Protein AF-A0A2V9KNG7-F1 (afdb_monomer_lite)

Structure (mmCIF, N/CA/C/O backbone):
data_AF-A0A2V9KNG7-F1
#
_entry.id   AF-A0A2V9KNG7-F1
#
loop_
_atom_site.group_PDB
_atom_site.id
_atom_site.type_symbol
_atom_site.label_atom_id
_atom_site.label_alt_id
_atom_site.label_comp_id
_atom_site.label_asym_id
_atom_site.label_entity_id
_atom_site.label_seq_id
_atom_site.pdbx_PDB_ins_code
_atom_site.Cartn_x
_atom_site.Cartn_y
_atom_site.Cartn_z
_atom_site.occupancy
_atom_site.B_iso_or_equiv
_atom_site.auth_seq_id
_atom_site.auth_comp_id
_atom_site.auth_asym_id
_atom_site.auth_atom_id
_atom_site.pdbx_PDB_model_num
ATOM 1 N N . MET A 1 1 ? 4.049 10.045 1.409 1.00 82.00 1 MET A N 1
ATOM 2 C CA . MET A 1 1 ? 3.072 9.144 0.768 1.00 82.00 1 MET A CA 1
ATOM 3 C C . MET A 1 1 ? 1.673 9.579 1.150 1.00 82.00 1 MET A C 1
ATOM 5 O O . MET A 1 1 ? 1.473 9.989 2.288 1.00 82.00 1 MET A O 1
ATOM 9 N N . VAL A 1 2 ? 0.734 9.523 0.210 1.00 90.06 2 VAL A N 1
ATOM 10 C CA . VAL A 1 2 ? -0.657 9.948 0.390 1.00 90.06 2 VAL A CA 1
ATOM 11 C C . VAL A 1 2 ? -1.580 8.781 0.063 1.00 90.06 2 VAL A C 1
ATOM 13 O O . VAL A 1 2 ? -1.427 8.140 -0.978 1.00 90.06 2 VAL A O 1
ATOM 16 N N . PHE A 1 3 ? -2.555 8.547 0.941 1.00 92.12 3 PHE A N 1
ATOM 17 C CA . PHE A 1 3 ? -3.592 7.534 0.780 1.00 92.12 3 PHE A CA 1
ATOM 18 C C . PHE A 1 3 ? -4.963 8.197 0.763 1.00 92.12 3 PHE A C 1
ATOM 20 O O . PHE A 1 3 ? -5.266 9.048 1.599 1.00 92.12 3 PHE A O 1
ATOM 27 N N . ARG A 1 4 ? -5.804 7.782 -0.179 1.00 93.94 4 ARG A N 1
ATOM 28 C CA . ARG A 1 4 ? -7.195 8.219 -0.314 1.00 93.94 4 ARG A CA 1
ATOM 29 C C . ARG A 1 4 ? -8.084 6.988 -0.319 1.00 93.94 4 ARG A C 1
ATOM 31 O O . ARG A 1 4 ? -8.543 6.559 -1.374 1.00 93.94 4 ARG A O 1
ATOM 38 N N . LEU A 1 5 ? -8.259 6.402 0.861 1.00 92.44 5 LEU A N 1
ATOM 39 C CA . LEU A 1 5 ? -9.024 5.173 1.051 1.00 92.44 5 LEU A CA 1
ATOM 40 C C . LEU A 1 5 ? -10.465 5.498 1.441 1.00 92.44 5 LEU A C 1
ATOM 42 O O . LEU A 1 5 ? -10.725 6.428 2.205 1.00 92.44 5 LEU A O 1
ATOM 46 N N . LYS A 1 6 ? -11.398 4.713 0.918 1.00 92.50 6 LYS A N 1
ATOM 47 C CA . LYS A 1 6 ? -12.819 4.740 1.250 1.00 92.50 6 LYS A CA 1
ATOM 48 C C . LYS A 1 6 ? -13.248 3.330 1.615 1.00 92.50 6 LYS A C 1
ATOM 50 O O . LYS A 1 6 ? -12.888 2.386 0.919 1.00 92.50 6 LYS A O 1
ATOM 55 N N . GLN A 1 7 ? -14.033 3.214 2.677 1.00 89.56 7 GLN A N 1
ATOM 56 C CA . GLN A 1 7 ? -14.612 1.952 3.112 1.00 89.56 7 GLN A CA 1
ATOM 57 C C . GLN A 1 7 ? -16.135 2.018 2.991 1.00 89.56 7 GLN A C 1
ATOM 59 O O . GLN A 1 7 ? -16.748 2.985 3.448 1.00 89.56 7 GLN A O 1
ATOM 64 N N . ALA A 1 8 ? -16.731 0.995 2.386 1.00 91.19 8 ALA A N 1
ATOM 65 C CA . ALA A 1 8 ? -18.173 0.799 2.303 1.00 91.19 8 ALA A CA 1
ATOM 66 C C . ALA A 1 8 ? -18.495 -0.640 2.730 1.00 91.19 8 ALA A C 1
ATOM 68 O O . ALA A 1 8 ? -18.286 -1.585 1.974 1.00 91.19 8 ALA A O 1
ATOM 69 N N . GLY A 1 9 ? -18.959 -0.812 3.971 1.00 87.44 9 GLY A N 1
ATOM 70 C CA . GLY A 1 9 ? -19.063 -2.142 4.579 1.00 87.44 9 GLY A CA 1
ATOM 71 C C . GLY A 1 9 ? -17.684 -2.801 4.681 1.00 87.44 9 GLY A C 1
ATOM 72 O O . GLY A 1 9 ? -16.766 -2.220 5.264 1.00 87.44 9 GLY A O 1
ATOM 73 N N . ASP A 1 10 ? -17.540 -3.976 4.072 1.00 84.69 10 ASP A N 1
ATOM 74 C CA . ASP A 1 10 ? -16.284 -4.739 4.043 1.00 84.69 10 ASP A CA 1
ATOM 75 C C . ASP A 1 10 ? -15.387 -4.382 2.845 1.00 84.69 10 ASP A C 1
ATOM 77 O O . ASP A 1 10 ? -14.241 -4.828 2.764 1.00 84.69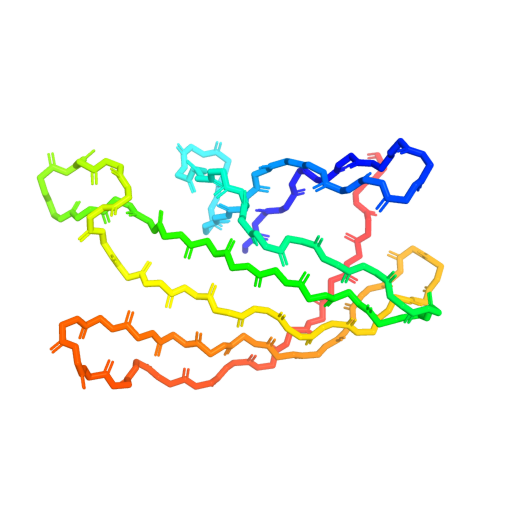 10 ASP A O 1
ATOM 81 N N . GLU A 1 11 ? -15.884 -3.577 1.903 1.00 90.12 11 GLU A N 1
ATOM 82 C CA . GLU A 1 11 ? -15.131 -3.190 0.716 1.00 90.12 11 GLU A CA 1
ATOM 83 C C . GLU A 1 11 ? -14.270 -1.954 0.993 1.00 90.12 11 GLU A C 1
ATOM 85 O O . GLU A 1 11 ? -14.758 -0.932 1.485 1.00 90.12 11 GLU A O 1
ATOM 90 N N . ILE A 1 12 ? -12.987 -2.027 0.625 1.00 94.19 12 ILE A N 1
ATOM 91 C CA . ILE A 1 12 ? -12.059 -0.896 0.667 1.00 94.19 12 ILE A CA 1
ATOM 92 C C . ILE A 1 12 ? -11.602 -0.576 -0.750 1.00 94.19 12 ILE A C 1
ATOM 94 O O . ILE A 1 12 ? -11.033 -1.409 -1.451 1.00 94.19 12 ILE A O 1
ATOM 98 N N . THR A 1 13 ? -11.820 0.668 -1.155 1.00 96.19 13 THR A N 1
ATOM 99 C CA . THR A 1 13 ? -11.406 1.207 -2.453 1.00 96.19 13 THR A CA 1
ATOM 100 C C . THR A 1 13 ? -10.598 2.478 -2.250 1.00 96.19 13 THR A C 1
ATOM 102 O O . THR A 1 13 ? -10.580 3.058 -1.164 1.00 96.19 13 THR A O 1
ATOM 105 N N . GLY A 1 14 ? -9.904 2.938 -3.287 1.00 95.38 14 GLY A N 1
ATOM 106 C CA . GLY A 1 14 ? -9.172 4.192 -3.204 1.00 95.38 14 GLY A CA 1
ATOM 107 C C . GLY A 1 14 ? -7.912 4.230 -4.039 1.00 95.38 14 GLY A C 1
ATOM 108 O O . GLY A 1 14 ? -7.693 3.398 -4.922 1.00 95.38 14 GLY A O 1
ATOM 109 N N . THR A 1 15 ? -7.074 5.211 -3.728 1.00 96.12 15 THR A N 1
ATOM 110 C CA . THR A 1 15 ? -5.759 5.369 -4.343 1.00 96.12 15 THR A CA 1
ATOM 111 C C . THR A 1 15 ? -4.664 5.519 -3.298 1.00 96.12 15 THR A C 1
ATOM 113 O O . THR A 1 15 ? -4.901 6.011 -2.191 1.00 96.12 15 THR A O 1
ATOM 116 N N . ALA A 1 16 ? -3.457 5.110 -3.668 1.00 94.00 16 ALA A N 1
ATOM 117 C CA . ALA A 1 16 ? -2.241 5.343 -2.905 1.00 94.00 16 ALA A CA 1
ATOM 118 C C . ALA A 1 16 ? -1.111 5.778 -3.845 1.00 94.00 16 ALA A C 1
ATOM 120 O O . ALA A 1 16 ? -1.118 5.455 -5.037 1.00 94.00 16 ALA A O 1
ATOM 121 N N . GLY A 1 17 ? -0.135 6.509 -3.314 1.00 91.44 17 GLY A N 1
ATOM 122 C CA . GLY A 1 17 ? 1.037 6.924 -4.080 1.00 91.44 17 GLY A CA 1
ATOM 123 C C . GLY A 1 17 ? 1.881 7.985 -3.374 1.00 91.44 17 GLY A C 1
ATOM 124 O O . GLY A 1 17 ? 1.464 8.505 -2.333 1.00 91.44 17 GLY A O 1
ATOM 125 N N . PRO A 1 18 ? 3.089 8.290 -3.880 1.00 86.25 18 PRO A N 1
ATOM 126 C CA . PRO A 1 18 ? 4.064 9.120 -3.170 1.00 86.25 18 PRO A CA 1
ATOM 127 C C . PRO A 1 18 ? 3.526 10.513 -2.812 1.00 86.25 18 PRO A C 1
ATOM 129 O O . PRO A 1 18 ? 3.778 10.986 -1.698 1.00 86.25 18 PRO A O 1
ATOM 132 N N . ASP A 1 19 ? 2.710 11.103 -3.687 1.00 89.69 19 ASP A N 1
ATOM 133 C CA . ASP A 1 19 ? 2.081 12.414 -3.524 1.00 89.69 19 ASP A CA 1
ATOM 134 C C . ASP A 1 19 ? 0.685 12.470 -4.182 1.00 89.69 19 ASP A C 1
ATOM 136 O O . ASP A 1 19 ? 0.184 11.480 -4.712 1.00 89.69 19 ASP A O 1
ATOM 140 N N . ALA A 1 20 ? 0.031 13.632 -4.121 1.00 88.69 20 ALA A N 1
ATOM 141 C CA . ALA A 1 20 ? -1.326 13.838 -4.623 1.00 88.69 20 ALA A CA 1
ATOM 142 C C . ALA A 1 20 ? -1.476 13.745 -6.156 1.00 88.69 20 ALA A C 1
ATOM 144 O O . ALA A 1 20 ? -2.596 13.496 -6.613 1.00 88.69 20 ALA A O 1
ATOM 145 N N . ALA A 1 21 ? -0.399 13.969 -6.916 1.00 88.44 21 ALA A N 1
ATOM 146 C CA . ALA A 1 21 ? -0.376 13.937 -8.378 1.00 88.44 21 ALA A CA 1
ATOM 147 C C . ALA A 1 21 ? -0.067 12.529 -8.909 1.00 88.44 21 ALA A C 1
ATOM 149 O O . ALA A 1 21 ? -0.614 12.114 -9.928 1.00 88.44 21 ALA A O 1
ATOM 150 N N . HIS A 1 22 ? 0.744 11.764 -8.183 1.00 88.38 22 HIS A N 1
ATOM 151 C CA . HIS A 1 22 ? 1.143 10.410 -8.548 1.00 88.38 22 HIS A CA 1
ATOM 152 C C . HIS A 1 22 ? 0.360 9.390 -7.726 1.00 88.38 22 HIS A C 1
ATOM 154 O O . HIS A 1 22 ? 0.876 8.790 -6.789 1.00 88.38 22 HIS A O 1
ATOM 160 N N . GLN A 1 23 ? -0.915 9.215 -8.062 1.00 93.06 23 GLN A N 1
ATOM 161 C CA . GLN A 1 23 ? -1.813 8.278 -7.390 1.00 93.06 23 GLN A CA 1
ATOM 162 C C . GLN A 1 23 ? -2.126 7.088 -8.295 1.00 93.06 23 GLN A C 1
ATOM 164 O O . GLN A 1 23 ? -2.264 7.221 -9.509 1.00 93.06 23 GLN A O 1
ATOM 169 N N . SER A 1 24 ? -2.258 5.907 -7.706 1.00 95.31 24 SER A N 1
ATOM 170 C CA . SER A 1 24 ? -2.664 4.691 -8.410 1.00 95.31 24 SER A CA 1
ATOM 171 C C . SER A 1 24 ? -3.714 3.949 -7.595 1.00 95.31 24 SER A C 1
ATOM 173 O O . SER A 1 24 ? -3.726 4.023 -6.366 1.00 95.31 24 SER A O 1
ATOM 175 N N . ALA A 1 25 ? -4.641 3.286 -8.286 1.00 96.06 25 ALA A N 1
ATOM 176 C CA . ALA A 1 25 ? -5.717 2.549 -7.637 1.00 96.06 25 ALA A CA 1
ATOM 177 C C . ALA A 1 25 ? -5.148 1.411 -6.785 1.00 96.06 25 ALA A C 1
ATOM 179 O O . ALA A 1 25 ? -4.281 0.665 -7.251 1.00 96.06 25 ALA A O 1
ATOM 180 N N . ILE A 1 26 ? -5.655 1.271 -5.561 1.00 96.56 26 ILE A N 1
ATOM 181 C CA . ILE A 1 26 ? -5.323 0.115 -4.729 1.00 96.56 26 ILE A CA 1
ATOM 182 C C . ILE A 1 26 ? 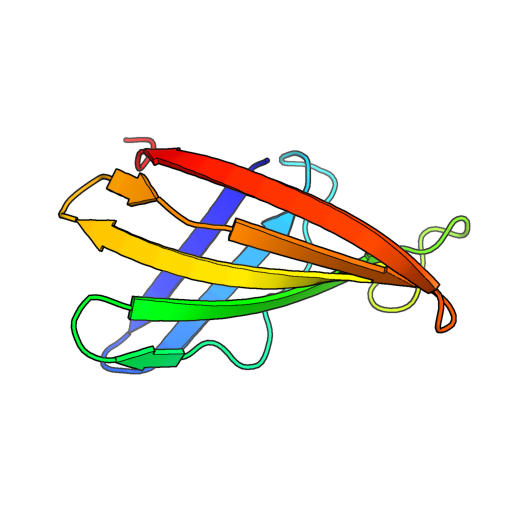-5.956 -1.152 -5.319 1.00 96.56 26 ILE A C 1
ATOM 184 O O . ILE A 1 26 ? -6.980 -1.097 -6.007 1.00 96.56 26 ILE A O 1
ATOM 188 N N . ARG A 1 27 ? -5.355 -2.300 -5.032 1.00 96.38 27 ARG A N 1
ATOM 189 C CA . ARG A 1 27 ? -5.816 -3.631 -5.430 1.00 96.38 27 ARG A CA 1
ATOM 190 C C . ARG A 1 27 ? -5.768 -4.568 -4.232 1.00 96.38 27 ARG A C 1
ATOM 192 O O . ARG A 1 27 ? -5.018 -4.323 -3.288 1.00 96.38 27 ARG A O 1
ATOM 199 N N . ASP A 1 28 ? -6.567 -5.630 -4.293 1.00 95.75 28 ASP A N 1
ATOM 200 C CA . ASP A 1 28 ? -6.583 -6.715 -3.303 1.00 95.75 28 ASP A CA 1
ATOM 201 C C . ASP A 1 28 ? -6.734 -6.215 -1.859 1.00 95.75 28 ASP A C 1
ATOM 203 O O . ASP A 1 28 ? -6.123 -6.744 -0.931 1.00 95.75 28 ASP A O 1
ATOM 207 N N . ALA A 1 29 ? -7.516 -5.146 -1.683 1.00 96.69 29 ALA A N 1
ATOM 208 C CA . ALA A 1 29 ? -7.696 -4.531 -0.385 1.00 96.69 29 ALA A CA 1
ATOM 209 C C . ALA A 1 29 ? -8.532 -5.435 0.520 1.00 96.69 29 ALA A C 1
ATOM 211 O O . ALA A 1 29 ? -9.615 -5.887 0.145 1.00 96.69 29 ALA A O 1
ATOM 212 N N . LYS A 1 30 ? -8.023 -5.690 1.722 1.00 95.25 30 LYS A N 1
ATOM 213 C CA . LYS A 1 30 ? -8.664 -6.545 2.714 1.00 95.25 30 LYS A CA 1
ATOM 214 C C . LYS A 1 30 ? -8.411 -5.995 4.107 1.00 95.25 30 LYS A C 1
ATOM 216 O O . LYS A 1 30 ? -7.255 -5.836 4.499 1.00 95.25 30 LYS A O 1
ATOM 221 N N . LEU A 1 31 ? -9.489 -5.761 4.850 1.00 93.44 31 LEU A N 1
ATOM 222 C CA . LEU A 1 31 ? -9.455 -5.442 6.273 1.00 93.44 31 LEU A CA 1
ATOM 223 C C . LEU A 1 31 ? -9.980 -6.640 7.062 1.00 93.44 31 LEU A C 1
ATOM 225 O O . LEU A 1 31 ? -11.105 -7.085 6.847 1.00 93.44 31 LEU A O 1
ATOM 229 N N . VAL A 1 32 ? -9.157 -7.179 7.957 1.00 93.81 32 VAL A N 1
ATOM 230 C CA . VAL A 1 32 ? -9.552 -8.236 8.896 1.00 93.81 32 VAL A CA 1
ATOM 231 C C . VAL A 1 32 ? -9.243 -7.748 10.298 1.00 93.81 32 VAL A C 1
ATOM 233 O O . VAL A 1 32 ? -8.081 -7.526 10.618 1.00 93.81 32 VAL A O 1
ATOM 236 N N . ALA A 1 33 ? -10.280 -7.593 11.123 1.00 92.25 33 ALA A N 1
ATOM 237 C CA . ALA A 1 33 ? -10.177 -6.930 12.422 1.00 92.25 33 ALA A CA 1
ATOM 238 C C . ALA A 1 33 ? -9.544 -5.531 12.281 1.00 92.25 33 ALA A C 1
ATOM 240 O O . ALA A 1 33 ? -10.142 -4.651 11.668 1.00 92.25 33 ALA A O 1
ATOM 241 N N . ASP A 1 34 ? -8.347 -5.332 12.820 1.00 94.00 34 ASP A N 1
ATOM 242 C CA . ASP A 1 34 ? -7.573 -4.095 12.752 1.00 94.00 34 ASP A CA 1
ATOM 243 C C . ASP A 1 34 ? -6.449 -4.151 11.708 1.00 94.00 34 ASP A C 1
ATOM 245 O O . ASP A 1 34 ? -5.599 -3.269 11.678 1.00 94.00 34 ASP A O 1
ATOM 249 N N . HIS A 1 35 ? -6.429 -5.159 10.835 1.00 95.56 35 HIS A N 1
ATOM 250 C CA . HIS A 1 35 ? -5.336 -5.388 9.897 1.00 95.56 35 HIS A CA 1
ATOM 251 C C . HIS A 1 35 ? -5.751 -5.135 8.446 1.00 95.56 35 HIS A C 1
ATOM 253 O O . HIS A 1 35 ? -6.524 -5.900 7.861 1.00 95.56 35 HIS A O 1
ATOM 259 N N . LEU A 1 36 ? -5.231 -4.058 7.861 1.00 95.00 36 LEU A N 1
ATOM 260 C CA . LEU A 1 36 ? -5.453 -3.630 6.488 1.00 95.00 36 LEU A CA 1
ATOM 261 C C . LEU A 1 36 ? -4.281 -4.044 5.596 1.00 95.00 36 LEU A C 1
ATOM 263 O O . LEU A 1 36 ? -3.144 -3.621 5.788 1.00 95.00 36 LEU A O 1
ATOM 267 N N . THR A 1 37 ? -4.587 -4.802 4.550 1.00 97.31 37 THR A N 1
ATOM 268 C CA . THR A 1 37 ? -3.638 -5.150 3.488 1.00 97.31 37 THR A CA 1
ATOM 269 C C . THR A 1 37 ? -4.164 -4.685 2.142 1.00 97.31 37 THR A C 1
ATOM 271 O O . THR A 1 37 ? -5.373 -4.692 1.923 1.00 97.31 37 THR A O 1
ATOM 274 N N . PHE A 1 38 ? -3.279 -4.241 1.255 1.00 97.50 38 PHE A N 1
ATOM 275 C CA . PHE A 1 38 ? -3.589 -3.937 -0.147 1.00 97.50 38 PHE A CA 1
ATOM 276 C C . PHE A 1 38 ? -2.296 -3.816 -0.949 1.00 97.50 38 PHE A C 1
ATOM 278 O O . PHE A 1 38 ? -1.201 -3.738 -0.390 1.00 97.50 38 PHE A O 1
ATOM 285 N N . SER A 1 39 ? -2.410 -3.761 -2.269 1.00 97.44 39 SER A N 1
ATOM 286 C CA . SER A 1 39 ? -1.293 -3.451 -3.155 1.00 97.44 39 SER A CA 1
ATOM 287 C C . SER A 1 39 ? -1.575 -2.229 -4.024 1.00 97.44 39 SER A C 1
ATOM 289 O O . SER A 1 39 ? -2.724 -1.837 -4.228 1.00 97.44 39 SER A O 1
ATOM 291 N N . VAL A 1 40 ? -0.521 -1.596 -4.526 1.00 96.38 40 VAL A N 1
ATOM 292 C CA . VAL A 1 40 ? -0.605 -0.555 -5.554 1.00 96.38 40 VAL A CA 1
ATOM 293 C C . VAL A 1 40 ? 0.522 -0.761 -6.554 1.00 96.38 40 VAL A C 1
ATOM 295 O O . VAL A 1 40 ? 1.656 -1.026 -6.161 1.00 96.38 40 VAL A O 1
ATOM 298 N N . THR A 1 41 ? 0.232 -0.611 -7.842 1.00 95.62 41 THR A N 1
ATOM 299 C CA . THR A 1 41 ? 1.251 -0.619 -8.895 1.00 95.62 41 THR A CA 1
ATOM 300 C C . THR A 1 41 ? 1.311 0.767 -9.514 1.00 95.62 41 THR A C 1
ATOM 302 O O . THR A 1 41 ? 0.320 1.240 -10.073 1.00 95.62 41 THR A O 1
ATOM 305 N N . GLY A 1 42 ? 2.462 1.424 -9.370 1.00 91.94 42 GLY A N 1
ATOM 306 C CA . GLY A 1 42 ? 2.697 2.771 -9.882 1.00 91.94 42 GLY A CA 1
ATOM 307 C C . GLY A 1 42 ? 2.797 2.831 -11.408 1.00 91.94 42 GLY A C 1
ATOM 308 O O . GLY A 1 42 ? 2.637 1.831 -12.114 1.00 91.94 42 GLY A O 1
ATOM 309 N N . ALA A 1 43 ? 3.082 4.024 -11.926 1.00 90.06 43 ALA A N 1
ATOM 310 C CA . ALA A 1 43 ? 3.443 4.197 -13.328 1.00 90.06 43 ALA A CA 1
ATOM 311 C C . ALA A 1 43 ? 4.902 3.788 -13.589 1.00 90.06 43 ALA A C 1
ATOM 313 O O . ALA A 1 43 ? 5.741 3.880 -12.690 1.00 90.06 43 ALA A O 1
ATOM 314 N N . ASP A 1 44 ? 5.195 3.325 -14.804 1.00 88.75 44 ASP A N 1
ATOM 315 C CA . ASP A 1 44 ? 6.576 3.165 -15.273 1.00 88.75 44 ASP A CA 1
ATOM 316 C C . ASP A 1 44 ? 7.193 4.514 -15.698 1.00 88.75 44 ASP A C 1
ATOM 318 O O . ASP A 1 44 ? 6.555 5.566 -15.617 1.00 88.75 44 ASP A O 1
ATOM 322 N N . GLU A 1 45 ? 8.439 4.491 -16.177 1.00 84.81 45 GLU A N 1
ATOM 323 C CA . GLU A 1 45 ? 9.169 5.687 -16.629 1.00 84.81 45 GLU A CA 1
ATOM 324 C C . GLU A 1 45 ? 8.503 6.402 -17.819 1.00 84.81 45 GLU A C 1
ATOM 326 O O . GLU A 1 45 ? 8.739 7.588 -18.036 1.00 84.81 45 GLU A O 1
ATOM 331 N N . SER A 1 46 ? 7.641 5.708 -18.573 1.00 87.19 46 SER A N 1
ATOM 332 C CA . SER A 1 46 ? 6.863 6.290 -19.673 1.00 87.19 46 SER A CA 1
ATOM 333 C C . SER A 1 46 ? 5.551 6.933 -19.206 1.00 87.19 46 SER A C 1
ATOM 335 O O . SER A 1 46 ? 4.809 7.494 -20.012 1.00 87.19 46 SER A O 1
ATOM 337 N N . GLY A 1 47 ? 5.249 6.853 -17.906 1.00 83.00 47 GLY A N 1
ATOM 338 C CA . GLY A 1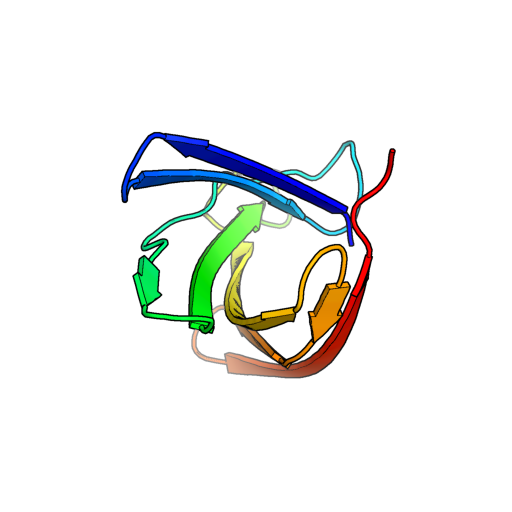 47 ? 3.999 7.328 -17.320 1.00 83.00 47 GLY A CA 1
ATOM 339 C C . GLY A 1 47 ? 2.836 6.345 -17.476 1.00 83.00 47 GLY A C 1
ATOM 340 O O . GLY A 1 47 ? 1.696 6.690 -17.154 1.00 83.00 47 GLY A O 1
ATOM 341 N N . LYS A 1 48 ? 3.078 5.111 -17.935 1.00 86.25 48 LYS A N 1
ATOM 342 C CA . LYS A 1 48 ? 2.021 4.106 -18.073 1.00 86.25 48 LYS A CA 1
ATOM 343 C C . LYS A 1 48 ? 1.629 3.568 -16.698 1.00 86.25 48 LYS A C 1
ATOM 345 O O . LYS A 1 48 ? 2.376 2.819 -16.070 1.00 86.25 48 LYS A O 1
ATOM 350 N N . ALA A 1 49 ? 0.430 3.925 -16.243 1.00 84.69 49 ALA A N 1
ATOM 351 C CA . ALA A 1 49 ? -0.127 3.453 -14.979 1.00 84.69 49 ALA A CA 1
ATOM 352 C C . ALA A 1 49 ? -0.206 1.915 -14.918 1.00 84.69 49 ALA A C 1
ATOM 354 O O . ALA A 1 49 ? -0.581 1.261 -15.894 1.00 84.69 49 ALA A O 1
ATOM 355 N N . GLY A 1 50 ? 0.125 1.340 -13.760 1.00 86.00 50 GLY A N 1
ATOM 356 C CA . GLY A 1 50 ? 0.078 -0.106 -13.531 1.00 86.00 50 GLY A CA 1
ATOM 357 C C . GLY A 1 50 ? 1.219 -0.899 -14.176 1.00 86.00 50 GLY A C 1
ATOM 358 O O . GLY A 1 50 ? 1.183 -2.126 -14.142 1.00 86.00 50 GLY A O 1
ATOM 359 N N . ALA A 1 51 ? 2.214 -0.229 -14.761 1.00 90.19 51 ALA A N 1
ATOM 360 C CA . ALA A 1 51 ? 3.395 -0.868 -15.343 1.00 90.19 51 ALA A CA 1
ATOM 361 C C . ALA A 1 51 ? 4.672 -0.665 -14.510 1.00 90.19 51 ALA A C 1
ATOM 363 O O . ALA A 1 51 ? 5.703 -1.231 -14.854 1.00 90.19 51 ALA A O 1
ATOM 364 N N . GLY A 1 52 ? 4.612 0.128 -13.436 1.00 92.62 52 GLY A N 1
ATOM 365 C CA . GLY A 1 52 ? 5.754 0.460 -12.587 1.00 92.62 52 GLY A CA 1
ATOM 366 C C . GLY A 1 52 ? 5.947 -0.464 -11.378 1.00 92.62 52 GLY A C 1
ATOM 367 O O . GLY A 1 52 ? 5.447 -1.592 -11.342 1.00 92.62 52 GLY A O 1
ATOM 368 N N . PRO A 1 53 ? 6.676 0.010 -10.350 1.00 94.19 53 PRO A N 1
ATOM 369 C CA . PRO A 1 53 ? 6.855 -0.707 -9.094 1.00 94.19 53 PRO A CA 1
ATOM 370 C C . PRO A 1 53 ? 5.531 -1.058 -8.420 1.00 94.19 53 PRO A C 1
ATOM 372 O O . PRO A 1 53 ? 4.626 -0.226 -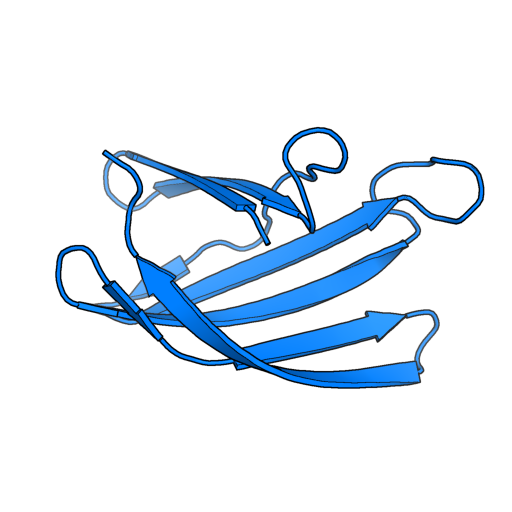8.330 1.00 94.19 53 PRO A O 1
ATOM 375 N N . THR A 1 54 ? 5.445 -2.282 -7.903 1.00 95.81 54 THR A N 1
ATOM 376 C CA . THR A 1 54 ? 4.338 -2.720 -7.053 1.00 95.81 54 THR A CA 1
ATOM 377 C C . THR A 1 54 ? 4.747 -2.618 -5.594 1.00 95.81 54 THR A C 1
ATOM 379 O O . THR A 1 54 ? 5.777 -3.162 -5.204 1.00 95.81 54 THR A O 1
ATOM 382 N N . TRP A 1 55 ? 3.920 -1.957 -4.792 1.00 96.06 55 TRP A N 1
ATOM 383 C CA . TRP A 1 55 ? 4.053 -1.896 -3.344 1.00 96.06 55 TRP A CA 1
ATOM 384 C C . TRP A 1 55 ? 2.928 -2.684 -2.693 1.00 96.06 55 TRP A C 1
ATOM 386 O O . TRP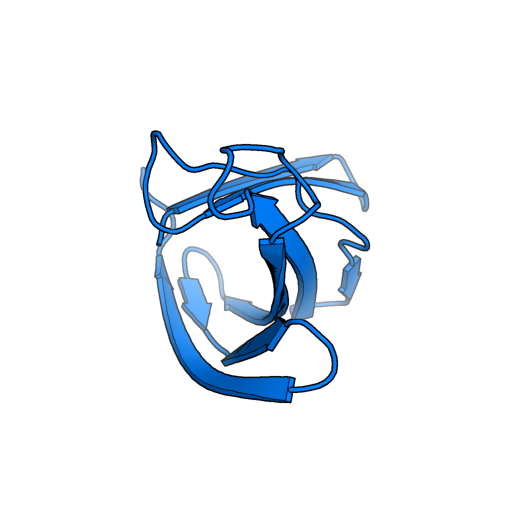 A 1 55 ? 1.760 -2.491 -3.032 1.00 96.06 55 TRP A O 1
ATOM 396 N N . LYS A 1 56 ? 3.280 -3.570 -1.765 1.00 97.19 56 LYS A N 1
ATOM 397 C CA . LYS A 1 56 ? 2.335 -4.275 -0.897 1.00 97.19 56 LYS A CA 1
ATOM 398 C C . LYS A 1 56 ? 2.366 -3.640 0.480 1.00 97.19 56 LYS A C 1
ATOM 400 O O . LYS A 1 56 ? 3.445 -3.442 1.028 1.00 97.19 56 LYS A O 1
ATOM 405 N N . PHE A 1 57 ? 1.193 -3.345 1.014 1.00 96.94 57 PHE A N 1
ATOM 406 C CA . PHE A 1 57 ? 1.008 -2.722 2.312 1.00 96.94 57 PHE A CA 1
ATOM 407 C C . PHE A 1 57 ? 0.403 -3.714 3.282 1.00 96.94 57 PHE A C 1
ATOM 409 O O . PHE A 1 57 ? -0.519 -4.455 2.937 1.00 96.94 57 PHE A O 1
ATOM 416 N N . ASP A 1 58 ? 0.936 -3.680 4.490 1.00 97.50 58 ASP A N 1
ATOM 417 C CA . ASP A 1 58 ? 0.521 -4.472 5.629 1.00 97.50 58 ASP A CA 1
ATOM 418 C C . ASP A 1 58 ? 0.503 -3.514 6.826 1.00 97.50 58 ASP A C 1
ATOM 420 O O . ASP A 1 58 ? 1.553 -3.038 7.269 1.00 97.50 58 ASP A O 1
ATOM 424 N N . LEU A 1 59 ? -0.703 -3.098 7.214 1.00 96.25 59 LEU A N 1
ATOM 425 C CA . LEU A 1 59 ? -0.939 -1.989 8.129 1.00 96.25 59 LEU A CA 1
ATOM 426 C C . LEU A 1 59 ? -1.914 -2.397 9.229 1.00 96.25 59 LEU A C 1
ATOM 428 O O . LEU A 1 59 ? -3.003 -2.898 8.961 1.00 96.25 59 LEU A O 1
ATOM 432 N N . LYS A 1 60 ? -1.576 -2.071 10.468 1.00 96.50 60 LYS A N 1
ATOM 433 C CA . LYS A 1 60 ? -2.491 -2.075 11.600 1.00 96.50 60 LYS A CA 1
ATOM 434 C C . LYS A 1 60 ? -3.214 -0.733 11.691 1.00 96.50 60 LYS A C 1
ATOM 436 O O . LYS A 1 60 ? -2.580 0.318 11.624 1.00 96.50 60 LYS A O 1
ATOM 441 N N . VAL A 1 61 ? -4.530 -0.759 11.863 1.00 92.81 61 VAL A N 1
ATOM 442 C CA . VAL A 1 61 ? -5.413 0.407 11.972 1.00 92.81 61 VAL A CA 1
ATOM 443 C C . VAL A 1 61 ? -5.817 0.598 13.432 1.00 92.81 61 VAL A C 1
ATOM 445 O O . VAL A 1 61 ? -6.492 -0.244 14.017 1.00 92.81 61 VAL A O 1
ATOM 448 N N . ALA A 1 62 ? -5.450 1.733 14.022 1.00 91.31 62 ALA A N 1
ATOM 449 C CA . ALA A 1 62 ? -5.784 2.096 15.395 1.00 91.31 62 ALA A CA 1
ATOM 450 C C . ALA A 1 62 ? -6.413 3.497 15.434 1.00 91.31 62 ALA A C 1
ATOM 452 O O . ALA A 1 62 ? -5.731 4.515 15.567 1.00 91.31 62 ALA A O 1
ATOM 453 N N . GLY A 1 63 ? -7.741 3.556 15.300 1.00 87.81 63 GLY A N 1
ATOM 454 C CA . GLY A 1 63 ? -8.483 4.818 15.261 1.00 87.81 63 GLY A CA 1
ATOM 455 C C . GLY A 1 63 ? -8.097 5.670 14.049 1.00 87.81 63 GLY A C 1
ATOM 456 O O . GLY A 1 63 ? -8.292 5.256 12.909 1.00 87.81 63 GLY A O 1
ATOM 457 N N . ASP A 1 64 ? -7.539 6.856 14.302 1.00 89.75 64 ASP A N 1
ATOM 458 C CA . ASP A 1 64 ? -7.057 7.774 13.261 1.00 89.75 64 ASP A CA 1
ATOM 459 C C . ASP A 1 64 ? -5.610 7.484 12.820 1.00 89.75 64 ASP A C 1
ATOM 461 O O . ASP A 1 64 ? -5.060 8.224 12.003 1.00 89.75 64 ASP A O 1
ATOM 465 N N . HIS A 1 65 ? -4.986 6.421 13.334 1.00 91.56 65 HIS A N 1
ATOM 466 C CA . HIS A 1 65 ? -3.607 6.051 13.029 1.00 91.56 65 HIS A CA 1
ATOM 467 C C . HIS A 1 65 ? -3.521 4.729 12.272 1.00 91.56 65 HIS A C 1
ATOM 469 O O . HIS A 1 65 ? -4.325 3.819 12.471 1.00 91.56 65 HIS A O 1
ATOM 475 N N . MET A 1 66 ? -2.513 4.630 11.411 1.00 93.75 66 MET A N 1
ATOM 476 C CA . MET A 1 66 ? -2.108 3.389 10.769 1.00 93.75 66 MET A CA 1
ATOM 477 C C . MET A 1 66 ? -0.597 3.227 10.888 1.00 93.75 66 MET A C 1
ATOM 479 O O . MET A 1 66 ? 0.147 4.174 10.631 1.00 93.75 66 MET A O 1
ATOM 483 N N . GLU A 1 67 ? -0.151 2.034 11.252 1.00 95.75 67 GLU A N 1
ATOM 484 C CA . GLU A 1 67 ? 1.267 1.690 11.362 1.00 95.75 67 GLU A CA 1
ATOM 485 C C . GLU A 1 67 ? 1.544 0.348 10.694 1.00 95.75 67 GLU A C 1
ATOM 487 O O . GLU A 1 67 ? 0.664 -0.505 10.638 1.00 95.75 67 GLU A O 1
ATOM 492 N N . GLY A 1 68 ? 2.750 0.138 10.183 1.00 96.19 68 GLY A N 1
ATOM 493 C CA . GLY A 1 68 ? 3.124 -1.151 9.612 1.00 96.19 68 GLY A CA 1
ATOM 494 C C . GLY A 1 68 ? 4.222 -1.016 8.579 1.00 96.19 68 GLY A C 1
ATOM 495 O O . GLY A 1 68 ? 5.143 -0.218 8.749 1.00 96.19 68 GLY A O 1
ATOM 496 N N . LYS A 1 69 ? 4.139 -1.795 7.504 1.00 96.94 69 LYS A N 1
ATOM 497 C CA . LYS A 1 69 ? 5.194 -1.859 6.492 1.00 96.94 69 LYS A CA 1
ATOM 498 C C . LYS A 1 69 ? 4.666 -1.814 5.067 1.00 96.94 69 LYS A C 1
ATOM 500 O O . LYS A 1 69 ? 3.543 -2.218 4.765 1.00 96.94 69 LYS A O 1
ATOM 505 N N . ALA A 1 70 ? 5.536 -1.350 4.182 1.00 96.38 70 ALA A N 1
ATOM 506 C CA . ALA A 1 70 ? 5.389 -1.459 2.745 1.00 96.38 70 ALA A CA 1
ATOM 507 C C . ALA A 1 70 ? 6.571 -2.219 2.152 1.00 96.38 70 ALA A C 1
ATOM 509 O O . ALA A 1 70 ? 7.721 -1.927 2.475 1.00 96.38 70 ALA A O 1
ATOM 510 N N . GLU A 1 71 ? 6.292 -3.161 1.262 1.00 96.94 71 GLU A N 1
ATOM 511 C CA . GLU A 1 71 ? 7.300 -3.931 0.535 1.00 96.94 71 GLU A CA 1
ATOM 512 C C . GLU A 1 71 ? 7.199 -3.617 -0.955 1.00 96.94 71 GLU A C 1
ATOM 514 O O . GLU A 1 71 ? 6.133 -3.775 -1.557 1.00 96.94 71 GLU A O 1
ATOM 519 N N . GLY A 1 72 ? 8.299 -3.148 -1.543 1.00 95.62 72 GLY A N 1
ATOM 520 C CA . GLY A 1 72 ? 8.367 -2.760 -2.947 1.00 95.62 72 GLY A CA 1
ATOM 521 C C . GLY A 1 72 ? 9.009 -3.841 -3.809 1.00 95.62 72 GLY A C 1
ATOM 522 O O . GLY A 1 72 ? 10.018 -4.433 -3.435 1.00 95.62 72 GLY A O 1
ATOM 523 N N . ALA A 1 73 ? 8.474 -4.070 -5.004 1.00 95.62 73 ALA A N 1
ATOM 524 C CA . ALA A 1 73 ? 9.083 -4.940 -6.003 1.00 95.62 73 ALA A CA 1
ATOM 525 C C . ALA A 1 73 ? 8.893 -4.393 -7.422 1.00 95.62 73 ALA A C 1
ATOM 527 O O . ALA A 1 73 ? 7.855 -3.813 -7.749 1.00 95.62 73 ALA A O 1
ATOM 528 N N . TYR A 1 74 ? 9.881 -4.608 -8.290 1.00 93.94 74 TYR A N 1
ATOM 529 C CA . TYR A 1 74 ? 9.803 -4.242 -9.704 1.00 93.94 74 TYR A CA 1
ATOM 530 C C . TYR A 1 74 ? 10.680 -5.150 -10.569 1.00 93.94 74 TYR A C 1
ATOM 532 O O . TYR A 1 74 ? 11.831 -5.413 -10.225 1.00 93.94 74 TYR A O 1
ATOM 540 N N . GLY A 1 75 ? 10.139 -5.662 -11.680 1.00 88.56 75 GLY A N 1
ATOM 541 C CA . GLY A 1 75 ? 10.891 -6.510 -12.619 1.00 88.56 75 GLY A CA 1
ATOM 542 C C . GLY A 1 75 ? 11.544 -7.743 -11.976 1.00 88.56 75 GLY A C 1
ATOM 543 O O . GLY A 1 75 ? 12.668 -8.093 -12.320 1.00 88.56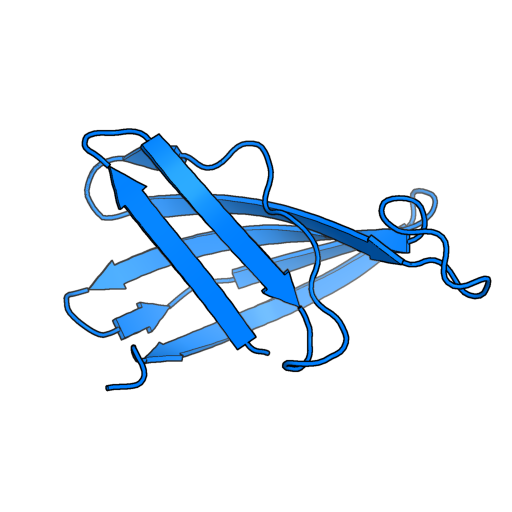 75 GLY A O 1
ATOM 544 N N . GLY A 1 76 ? 10.884 -8.356 -10.985 1.00 87.12 76 GLY A N 1
ATOM 545 C CA . GLY A 1 76 ? 11.420 -9.499 -10.232 1.00 87.12 76 GLY A CA 1
ATOM 546 C C . GLY A 1 76 ? 12.480 -9.149 -9.179 1.00 87.12 76 GLY A C 1
ATOM 547 O O . GLY A 1 76 ? 12.993 -10.050 -8.519 1.00 87.12 76 GLY A O 1
ATOM 548 N N . ARG A 1 77 ? 12.805 -7.865 -8.987 1.00 92.62 77 ARG A N 1
ATOM 549 C CA . ARG A 1 77 ? 13.716 -7.385 -7.938 1.00 92.62 77 ARG A CA 1
ATOM 550 C C . ARG A 1 77 ? 12.935 -6.831 -6.754 1.00 92.62 77 ARG A C 1
ATOM 552 O O . ARG A 1 77 ? 11.934 -6.142 -6.938 1.00 92.62 77 ARG A O 1
ATOM 559 N N . ASN A 1 78 ? 13.429 -7.099 -5.549 1.00 94.56 78 ASN A N 1
ATOM 560 C CA . ASN A 1 78 ? 12.967 -6.443 -4.330 1.00 94.56 78 ASN A CA 1
ATOM 561 C C . ASN A 1 78 ? 13.560 -5.022 -4.271 1.00 94.56 78 ASN A C 1
ATOM 563 O O . ASN A 1 78 ? 14.761 -4.852 -4.480 1.00 94.56 78 ASN A O 1
ATOM 567 N N . LEU A 1 79 ? 12.720 -4.018 -4.024 1.00 93.25 79 LEU A N 1
ATOM 568 C CA . LEU A 1 79 ? 13.107 -2.610 -3.872 1.00 93.25 79 LEU A CA 1
ATOM 569 C C . LEU A 1 79 ? 13.326 -2.213 -2.406 1.00 93.25 79 LEU A C 1
ATOM 571 O O . LEU A 1 79 ? 13.824 -1.124 -2.136 1.00 93.25 79 LEU A O 1
ATOM 575 N N . GLY A 1 80 ? 12.974 -3.095 -1.474 1.00 94.19 80 GLY A N 1
ATOM 576 C CA . GLY A 1 80 ? 13.136 -2.920 -0.042 1.00 94.19 80 GLY A CA 1
ATOM 577 C C . GLY A 1 80 ? 11.813 -2.928 0.714 1.00 94.19 80 GLY A C 1
ATOM 578 O O . GLY A 1 80 ? 10.718 -2.979 0.145 1.00 94.19 80 GLY A O 1
ATOM 579 N N . THR A 1 81 ? 11.951 -2.858 2.032 1.00 95.94 81 THR A N 1
ATOM 580 C CA . THR A 1 81 ? 10.852 -2.726 2.985 1.00 95.94 81 THR A CA 1
ATOM 581 C C . THR A 1 81 ? 10.981 -1.380 3.684 1.00 95.94 81 THR A C 1
ATOM 583 O O . THR A 1 81 ? 12.086 -0.938 3.991 1.00 95.94 81 THR A O 1
ATOM 586 N N . THR A 1 82 ? 9.865 -0.704 3.923 1.00 94.00 82 THR A N 1
ATOM 587 C CA . THR A 1 82 ? 9.824 0.576 4.636 1.00 94.00 82 THR A CA 1
ATOM 588 C C . THR A 1 82 ? 8.763 0.516 5.719 1.00 94.00 82 THR A C 1
ATOM 590 O O . THR A 1 82 ? 7.642 0.086 5.455 1.00 94.00 82 THR A O 1
ATOM 593 N N . GLU A 1 83 ? 9.118 0.950 6.926 1.00 96.06 83 GLU A N 1
ATOM 594 C CA . GLU A 1 83 ? 8.162 1.144 8.013 1.00 96.06 83 GLU A CA 1
ATOM 595 C C . GLU A 1 83 ? 7.335 2.407 7.766 1.00 96.06 83 GLU A C 1
ATOM 597 O O . GLU A 1 83 ? 7.838 3.430 7.294 1.00 96.06 83 GLU A O 1
ATOM 602 N N . LEU A 1 84 ? 6.047 2.331 8.071 1.00 93.06 84 LEU A N 1
ATOM 603 C CA . LEU A 1 84 ? 5.090 3.401 7.866 1.00 93.06 84 LEU A CA 1
ATOM 604 C C . LEU A 1 84 ? 4.418 3.747 9.185 1.00 93.06 84 LEU A C 1
ATOM 606 O O . LEU A 1 84 ? 3.925 2.870 9.888 1.00 93.06 84 LEU A O 1
ATOM 610 N N . LEU A 1 85 ? 4.343 5.046 9.457 1.00 92.56 85 LEU A N 1
ATOM 611 C CA . LEU A 1 85 ? 3.492 5.626 10.482 1.00 92.56 85 LEU A CA 1
ATOM 612 C C . LEU A 1 85 ? 2.675 6.740 9.833 1.00 92.56 85 LEU A C 1
ATOM 614 O O . LEU A 1 85 ? 3.220 7.685 9.260 1.00 92.56 85 LEU A O 1
ATOM 618 N N . MET A 1 86 ? 1.359 6.598 9.880 1.00 88.88 86 MET A N 1
ATOM 619 C CA . MET A 1 86 ? 0.408 7.430 9.156 1.00 88.88 86 MET A CA 1
ATOM 620 C C . MET A 1 86 ? -0.714 7.867 10.088 1.00 88.88 86 MET A C 1
ATOM 622 O O . MET A 1 86 ? -1.150 7.121 10.963 1.00 88.88 86 MET A O 1
ATOM 626 N N . SER A 1 87 ? -1.228 9.068 9.859 1.00 88.44 87 SER A N 1
ATOM 627 C CA . SER A 1 87 ? -2.442 9.562 10.498 1.00 88.44 87 SER A CA 1
ATOM 628 C C . SER A 1 87 ? -3.449 10.008 9.445 1.00 88.44 87 SER A C 1
ATOM 630 O O . SER A 1 87 ? -3.087 10.472 8.359 1.00 88.44 87 SER A O 1
ATOM 632 N N . ARG A 1 88 ? -4.734 9.850 9.758 1.00 83.94 88 ARG A N 1
ATOM 633 C CA . ARG A 1 88 ? -5.830 10.368 8.943 1.00 83.94 88 ARG A CA 1
ATOM 634 C C . ARG A 1 88 ? -5.723 11.894 8.899 1.00 83.94 88 ARG A C 1
ATOM 636 O O . ARG A 1 88 ? -5.748 12.552 9.937 1.00 83.94 88 ARG A O 1
ATOM 643 N N . GLN A 1 89 ? -5.625 12.462 7.698 1.00 75.56 89 GLN A N 1
ATOM 644 C CA . GLN A 1 89 ? -5.797 13.904 7.521 1.00 75.56 89 GLN A CA 1
ATOM 645 C C . GLN A 1 89 ? -7.282 14.258 7.676 1.00 75.56 89 GLN A C 1
ATOM 647 O O . GLN A 1 89 ? -8.135 13.583 7.094 1.00 75.56 89 GLN A O 1
ATOM 652 N N . LYS A 1 90 ? -7.564 15.272 8.502 1.00 60.28 90 LYS A N 1
ATOM 653 C CA . LYS A 1 90 ? -8.901 15.837 8.730 1.00 60.28 90 LYS A CA 1
ATOM 654 C C . LYS A 1 90 ? -9.216 16.926 7.715 1.00 60.28 90 LYS A C 1
ATOM 656 O O . LYS A 1 90 ? -8.264 17.637 7.324 1.00 60.28 90 LYS A O 1
#

Sequence (90 aa):
MVFRLKQAGDEITGTAGPDAAHQSAIRDAKLVADHLTFSVTGADESGKAGAGPTWKFDLKVAGDHMEGKAEGAYGGRNLGTTELLMSRQK

pLDDT: mean 91.97, std 5.42, range [60.28, 97.5]

Radius of gyration: 12.87 Å; chains: 1; bounding box: 33×25×35 Å

Foldseek 3Di:
DDWDWDDDPQDIWTWDDPDPVFTFIWAPWGDDPQWTKIKAATADPVRRGNQHKMKIDIWGHDPQKIWDKIWIDHPRDTPDMDTDIDGHDD

Secondary structure (DSSP, 8-state):
-EEEEEEETTEEEEEEESSSSS-EEEEEEEEETTEEEEEEEEE-TT--EEEEEEEEEEEEEETTEEEEEEEEEETTEEEEEEEEEEE---